Protein AF-A0A965RPX1-F1 (afdb_monomer_lite)

Secondary structure (DSSP, 8-state):
----HHHHHHHSHHHHHHHHHHHTT-TTS-EEEEEETTTTHHHHHHHHHTSHHHHTTEEEEEEEPPTTSPPPPP-STTEEEESSHHHHHHHHHHHHT-

pLDDT: mean 82.71, std 14.98, range [37.62, 94.69]

Sequence (98 aa):
PVFPRWLGYRKFNHKFRVLNKILSQVENQKVYLVGDSGELDLQIYRRISETPKFGEGVSKILIRHVPGTALPKLKSPRELLFTEIKELKDQFAEILNQ

Radius of gyration: 14.13 Å; chains: 1; bounding box: 38×34×29 Å

Structure (mmCIF, N/CA/C/O backbone):
data_AF-A0A965RPX1-F1
#
_entry.id   AF-A0A965RPX1-F1
#
loop_
_atom_site.group_PDB
_atom_site.id
_atom_site.type_symbol
_atom_site.label_atom_id
_atom_site.label_alt_id
_atom_site.label_comp_id
_atom_site.label_asym_id
_atom_site.label_entity_id
_atom_site.label_seq_id
_atom_site.pdbx_PDB_ins_code
_atom_site.Cartn_x
_atom_site.Cartn_y
_atom_site.Cartn_z
_atom_site.occupancy
_atom_site.B_iso_or_equiv
_atom_site.auth_seq_id
_atom_site.auth_comp_id
_atom_site.auth_asym_id
_atom_site.auth_atom_id
_atom_site.pdbx_PDB_model_num
ATOM 1 N N . PRO A 1 1 ? 23.123 12.388 -8.704 1.00 37.62 1 PRO A N 1
ATOM 2 C CA . PRO A 1 1 ? 22.206 13.508 -9.025 1.00 37.62 1 PRO A CA 1
ATOM 3 C C . PRO A 1 1 ? 21.146 13.704 -7.926 1.00 37.62 1 PRO A C 1
ATOM 5 O O . PRO A 1 1 ? 20.279 12.856 -7.732 1.00 37.62 1 PRO A O 1
ATOM 8 N N . VAL A 1 2 ? 21.255 14.799 -7.171 1.00 37.97 2 VAL A N 1
ATOM 9 C CA . VAL A 1 2 ? 20.278 15.188 -6.145 1.00 37.97 2 VAL A CA 1
ATOM 10 C C . VAL A 1 2 ? 19.104 15.855 -6.861 1.00 37.97 2 VAL A C 1
ATOM 12 O O . VAL A 1 2 ? 19.170 17.029 -7.209 1.00 37.97 2 VAL A O 1
ATOM 15 N N . PHE A 1 3 ? 18.045 15.094 -7.149 1.00 39.44 3 PHE A N 1
ATOM 16 C CA . PHE A 1 3 ? 16.792 15.668 -7.646 1.00 39.44 3 PHE A CA 1
ATOM 17 C C . PHE A 1 3 ? 16.267 16.679 -6.609 1.00 39.44 3 PHE A C 1
ATOM 19 O O . PHE A 1 3 ? 16.132 16.309 -5.436 1.00 39.44 3 PHE A O 1
ATOM 26 N N . PRO A 1 4 ? 15.966 17.937 -6.984 1.00 40.38 4 PRO A N 1
ATOM 27 C CA . PRO A 1 4 ? 15.482 18.924 -6.030 1.00 40.38 4 PRO A CA 1
ATOM 28 C C . PRO A 1 4 ? 14.143 18.453 -5.461 1.00 40.38 4 PRO A C 1
ATOM 30 O O . PRO A 1 4 ? 13.134 18.419 -6.168 1.00 40.38 4 PRO A O 1
ATOM 33 N N . ARG A 1 5 ? 14.127 18.114 -4.164 1.00 48.62 5 ARG A N 1
ATOM 34 C CA . ARG A 1 5 ? 12.927 17.687 -3.417 1.00 48.62 5 ARG A CA 1
ATOM 35 C C . ARG A 1 5 ? 11.735 18.636 -3.613 1.00 48.62 5 ARG A C 1
ATOM 37 O O . ARG A 1 5 ? 10.601 18.207 -3.472 1.00 48.62 5 ARG A O 1
ATOM 44 N N . TRP A 1 6 ? 11.973 19.894 -3.983 1.00 43.81 6 TRP A N 1
ATOM 45 C CA . TRP A 1 6 ? 10.965 20.946 -4.124 1.00 43.81 6 TRP A CA 1
ATOM 46 C C . TRP A 1 6 ? 10.097 20.869 -5.398 1.00 43.81 6 TRP A C 1
ATOM 48 O O . TRP A 1 6 ? 8.944 21.292 -5.372 1.00 43.81 6 TRP A O 1
ATOM 58 N N . LEU A 1 7 ? 10.584 20.282 -6.501 1.00 40.97 7 LEU A N 1
ATOM 59 C CA . LEU A 1 7 ? 9.821 20.210 -7.765 1.00 40.97 7 LEU A CA 1
ATOM 60 C C . LEU A 1 7 ? 8.688 19.165 -7.732 1.00 40.97 7 LEU A C 1
ATOM 62 O O . LEU A 1 7 ? 7.679 19.324 -8.419 1.00 40.97 7 LEU A O 1
ATOM 66 N N . GLY A 1 8 ? 8.808 18.132 -6.892 1.00 44.94 8 GLY A N 1
ATOM 67 C CA . GLY A 1 8 ? 7.756 17.127 -6.690 1.00 44.94 8 GLY A CA 1
ATOM 68 C C . GLY A 1 8 ? 6.608 17.594 -5.786 1.00 44.94 8 GLY A C 1
ATOM 69 O O . GLY A 1 8 ? 5.491 17.093 -5.906 1.00 44.94 8 GLY A O 1
ATOM 70 N N . TYR A 1 9 ? 6.846 18.589 -4.920 1.00 44.84 9 TYR A N 1
ATOM 71 C CA . TYR A 1 9 ? 5.874 19.043 -3.914 1.00 44.84 9 TYR A CA 1
ATOM 72 C C . TYR A 1 9 ? 4.617 19.679 -4.523 1.00 44.84 9 TYR A C 1
ATOM 74 O O . TYR A 1 9 ? 3.524 19.504 -3.991 1.00 44.84 9 TYR A O 1
ATOM 82 N N . ARG A 1 10 ? 4.732 20.401 -5.648 1.00 47.12 10 ARG A N 1
ATOM 83 C CA . ARG A 1 10 ? 3.566 21.046 -6.280 1.00 47.12 10 ARG A CA 1
ATOM 84 C C . ARG A 1 10 ? 2.722 20.092 -7.128 1.00 47.12 10 ARG A C 1
ATOM 86 O O . ARG A 1 10 ? 1.505 20.253 -7.149 1.00 47.12 10 ARG A O 1
ATOM 93 N N . LYS A 1 11 ? 3.322 19.098 -7.797 1.00 52.66 11 LYS A N 1
ATOM 94 C CA . LYS A 1 11 ? 2.603 18.262 -8.781 1.00 52.66 11 LYS A CA 1
ATOM 95 C C . LYS A 1 11 ? 1.588 17.290 -8.171 1.00 52.66 11 LYS A C 1
ATOM 97 O O . LYS A 1 11 ? 0.618 16.958 -8.839 1.00 52.66 11 LYS A O 1
ATOM 102 N N . PHE A 1 12 ? 1.742 16.889 -6.907 1.00 62.53 12 PHE A N 1
ATOM 103 C CA . PHE A 1 12 ? 0.909 15.824 -6.323 1.00 62.53 12 PHE A CA 1
ATOM 104 C C . PHE A 1 12 ? 0.140 16.225 -5.057 1.00 62.53 12 PHE A C 1
ATOM 106 O O . PHE A 1 12 ? -0.534 15.391 -4.449 1.00 62.53 12 PHE A O 1
ATOM 113 N N . ASN A 1 13 ? 0.136 17.520 -4.713 1.00 69.94 13 ASN A N 1
ATOM 114 C CA . ASN A 1 13 ? -0.748 18.064 -3.675 1.00 69.94 13 ASN A CA 1
ATOM 115 C C . ASN A 1 13 ? -2.222 17.748 -3.956 1.00 69.94 13 ASN A C 1
ATOM 117 O O . ASN A 1 13 ? -2.996 17.584 -3.019 1.00 69.94 13 ASN A O 1
ATOM 121 N N . HIS A 1 14 ? -2.614 17.625 -5.230 1.00 81.69 14 HIS A N 1
ATOM 122 C CA . HIS A 1 14 ? -3.977 17.247 -5.586 1.00 81.69 14 HIS A CA 1
ATOM 123 C C . HIS A 1 14 ? -4.328 15.834 -5.097 1.00 81.69 14 HIS A C 1
ATOM 125 O O . HIS A 1 14 ? -5.310 15.695 -4.377 1.00 81.69 14 HIS A O 1
ATOM 131 N N . LYS A 1 15 ? -3.514 14.812 -5.410 1.00 84.38 15 LYS A N 1
ATOM 132 C CA . LYS A 1 15 ? -3.756 13.414 -4.997 1.00 84.38 15 LYS A CA 1
ATOM 133 C C . LYS A 1 15 ? -3.750 13.286 -3.473 1.00 84.38 15 LYS A C 1
ATOM 135 O O . LYS A 1 15 ? -4.681 12.726 -2.906 1.00 84.38 15 LYS A O 1
ATOM 140 N N . PHE A 1 16 ? -2.784 13.917 -2.798 1.00 85.12 16 PHE A N 1
ATOM 141 C CA . PHE A 1 16 ? -2.756 13.973 -1.333 1.00 85.12 16 PHE A CA 1
ATOM 142 C C . PHE A 1 16 ? -4.013 14.645 -0.757 1.00 85.12 16 PHE A C 1
ATOM 144 O O . PHE A 1 16 ? -4.652 14.086 0.130 1.00 85.12 16 PHE A O 1
ATOM 151 N N . ARG A 1 17 ? -4.421 15.813 -1.270 1.00 86.31 17 ARG A N 1
ATOM 152 C CA . ARG A 1 17 ? -5.618 16.535 -0.802 1.00 86.31 17 ARG A CA 1
ATOM 153 C C . ARG A 1 17 ? -6.907 15.748 -1.040 1.00 86.31 17 ARG A C 1
ATOM 155 O O . ARG A 1 17 ? -7.777 15.745 -0.176 1.00 86.31 17 ARG A O 1
ATOM 162 N N . VAL A 1 18 ? -7.032 15.089 -2.191 1.00 87.50 18 VAL A N 1
ATOM 163 C CA . VAL A 1 18 ? -8.186 14.236 -2.505 1.00 87.50 18 VAL A CA 1
ATOM 164 C C . VAL A 1 18 ? -8.239 13.044 -1.555 1.00 87.50 18 VAL A C 1
ATOM 166 O O . VAL A 1 18 ? -9.289 12.807 -0.971 1.00 87.50 18 VAL A O 1
ATOM 169 N N . LEU A 1 19 ? -7.115 12.362 -1.317 1.00 88.31 19 LEU A N 1
ATOM 170 C CA . LEU A 1 19 ? -7.048 11.268 -0.343 1.00 88.31 19 LEU A CA 1
ATOM 171 C C . LEU A 1 19 ? -7.420 11.735 1.063 1.00 88.31 19 LEU A C 1
ATOM 173 O O . LEU A 1 19 ? -8.222 11.080 1.710 1.00 88.31 19 LEU A O 1
ATOM 177 N N . ASN A 1 20 ? -6.925 12.893 1.511 1.00 87.69 20 ASN A N 1
ATOM 178 C CA . ASN A 1 20 ? -7.329 13.470 2.798 1.00 87.69 20 ASN A CA 1
ATOM 179 C C . ASN A 1 20 ? -8.848 13.680 2.877 1.00 87.69 20 ASN 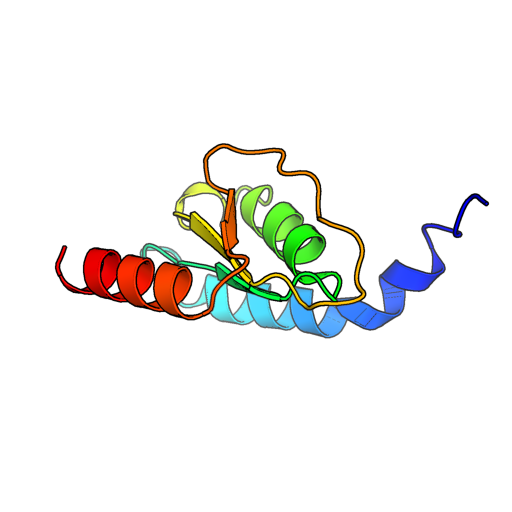A C 1
ATOM 181 O O . ASN A 1 20 ? -9.461 13.355 3.890 1.00 87.69 20 ASN A O 1
ATOM 185 N N . LYS A 1 21 ? -9.461 14.199 1.804 1.00 88.31 21 LYS A N 1
ATOM 186 C CA . LYS A 1 21 ? -10.913 14.402 1.740 1.00 88.31 21 LYS A CA 1
ATOM 187 C C . LYS A 1 21 ? -11.670 13.072 1.796 1.00 88.31 21 LYS A C 1
ATOM 189 O O . LYS A 1 21 ? -12.607 12.962 2.575 1.00 88.31 21 LYS A O 1
ATOM 194 N N . ILE A 1 22 ? -11.258 12.074 1.017 1.00 87.69 22 ILE A N 1
ATOM 195 C CA . ILE A 1 22 ? -11.900 10.749 1.003 1.00 87.69 22 ILE A CA 1
ATOM 196 C C . ILE A 1 22 ? -11.767 10.085 2.376 1.00 87.69 22 ILE A C 1
ATOM 198 O O . ILE A 1 22 ? -12.763 9.672 2.956 1.00 87.69 22 ILE A O 1
ATOM 202 N N . LEU A 1 23 ? -10.555 10.049 2.933 1.00 88.69 23 LEU A N 1
ATOM 203 C CA . LEU A 1 23 ? -10.280 9.401 4.216 1.00 88.69 23 LEU A CA 1
ATOM 204 C C . LEU A 1 23 ? -11.011 10.071 5.383 1.00 88.69 23 LEU A C 1
ATOM 206 O O . LEU A 1 23 ? -11.442 9.382 6.299 1.00 88.69 23 LEU A O 1
ATOM 210 N N . SER A 1 24 ? -11.237 11.388 5.322 1.00 87.19 24 SER A N 1
ATOM 211 C CA . SER A 1 24 ? -12.064 12.090 6.317 1.00 87.19 24 SER A CA 1
ATOM 212 C C . SER A 1 24 ? -13.544 11.686 6.316 1.00 87.19 24 SER A C 1
ATOM 214 O O . SER A 1 24 ? -14.259 11.995 7.258 1.00 87.19 24 SER A O 1
ATOM 216 N N . GLN A 1 25 ? -14.022 10.997 5.277 1.00 87.25 25 GLN A N 1
ATOM 217 C CA . GLN A 1 25 ? -15.392 10.475 5.218 1.00 87.25 25 GLN A CA 1
ATOM 218 C C . GLN A 1 25 ? -15.496 9.026 5.714 1.00 87.25 25 GLN A C 1
ATOM 220 O O . GLN A 1 25 ? -16.601 8.523 5.892 1.00 87.25 25 GLN A O 1
ATOM 225 N N . VAL A 1 26 ? -14.362 8.353 5.936 1.00 84.62 26 VAL A N 1
ATOM 226 C CA . VAL A 1 26 ? -14.288 6.927 6.294 1.00 84.62 26 VAL A CA 1
ATOM 227 C C . VAL A 1 26 ? -13.444 6.691 7.552 1.00 84.62 26 VAL A C 1
ATOM 229 O O . VAL A 1 26 ? -12.813 5.651 7.688 1.00 84.62 26 VAL A O 1
ATOM 232 N N . GLU A 1 27 ? -13.442 7.648 8.487 1.00 72.88 27 GLU A N 1
ATOM 233 C CA . GLU A 1 27 ? -12.540 7.687 9.658 1.00 72.88 27 GLU A CA 1
ATOM 234 C C . GLU A 1 27 ? -12.589 6.432 10.553 1.00 72.88 27 GLU A C 1
ATOM 236 O O . GLU A 1 27 ? -11.605 6.127 11.216 1.00 72.88 27 GLU A O 1
ATOM 241 N N . ASN A 1 28 ? -13.677 5.655 10.513 1.00 79.38 28 ASN A N 1
ATOM 242 C CA . ASN A 1 28 ? -13.844 4.421 11.296 1.00 79.38 28 ASN A CA 1
ATOM 243 C C . ASN A 1 28 ? -13.735 3.129 10.467 1.00 79.38 28 ASN A C 1
ATOM 245 O O . ASN A 1 28 ? -14.124 2.060 10.936 1.00 79.38 28 ASN A O 1
ATOM 249 N N . GLN A 1 29 ? -13.265 3.204 9.221 1.00 84.25 29 GLN A N 1
ATOM 250 C CA . GLN A 1 29 ? -13.133 2.041 8.345 1.00 84.25 29 GLN A CA 1
ATOM 251 C C . GLN A 1 29 ? -11.664 1.680 8.138 1.00 84.25 29 GLN A C 1
ATOM 253 O O . GLN A 1 29 ? -10.796 2.547 8.039 1.00 84.25 29 GLN A O 1
ATOM 258 N N . LYS A 1 30 ? -11.389 0.377 8.021 1.00 88.50 30 LYS A N 1
ATOM 259 C CA . LYS A 1 30 ? -10.081 -0.097 7.567 1.00 88.50 30 LYS A CA 1
ATOM 260 C C . LYS A 1 30 ? -9.940 0.213 6.083 1.00 88.50 30 LYS A C 1
ATOM 262 O O . LYS A 1 30 ? -10.744 -0.241 5.273 1.00 88.50 30 LYS A O 1
ATOM 267 N N . VAL A 1 31 ? -8.898 0.953 5.729 1.00 91.25 31 VAL A N 1
ATOM 268 C CA . VAL A 1 31 ? -8.612 1.339 4.350 1.00 91.25 31 VAL A CA 1
ATOM 269 C C . VAL A 1 31 ? -7.351 0.644 3.861 1.00 91.25 31 VAL A C 1
ATOM 271 O O . VAL A 1 31 ? -6.323 0.601 4.542 1.00 91.25 31 VAL A O 1
ATOM 274 N N . TYR A 1 32 ? -7.438 0.134 2.639 1.00 92.62 32 TYR 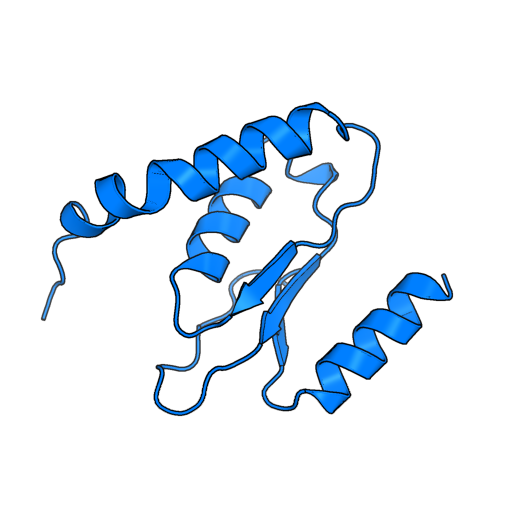A N 1
ATOM 275 C CA . TYR A 1 32 ? -6.322 -0.408 1.880 1.00 92.62 32 TYR A CA 1
ATOM 276 C C . TYR A 1 32 ? -5.965 0.591 0.781 1.00 92.62 32 TYR A C 1
ATOM 278 O O . TYR A 1 32 ? -6.816 0.962 -0.027 1.00 92.62 32 TYR A O 1
ATOM 286 N N . LEU A 1 33 ? -4.718 1.063 0.764 1.00 93.06 33 LEU A N 1
ATOM 287 C CA . LEU A 1 33 ? -4.243 1.999 -0.257 1.00 93.06 33 LEU A CA 1
ATOM 288 C C . LEU A 1 33 ? -3.552 1.217 -1.364 1.00 93.06 33 LEU A C 1
ATOM 290 O O . LEU A 1 33 ? -2.612 0.479 -1.088 1.00 93.06 33 LEU A O 1
ATOM 294 N N . VAL A 1 34 ? -4.002 1.388 -2.606 1.00 93.00 34 VAL A N 1
ATOM 295 C CA . VAL A 1 34 ? -3.503 0.618 -3.752 1.00 93.00 34 VAL A CA 1
ATOM 296 C C . VAL A 1 34 ? -2.991 1.567 -4.825 1.00 93.00 34 VAL A C 1
ATOM 298 O O . VAL A 1 34 ? -3.631 2.576 -5.124 1.00 93.00 34 VAL A O 1
ATOM 301 N N . GLY A 1 35 ? -1.813 1.295 -5.376 1.00 91.38 35 GLY A N 1
ATOM 302 C CA . GLY A 1 35 ? -1.215 2.142 -6.408 1.00 91.38 35 GLY A CA 1
ATOM 303 C C . GLY A 1 35 ? -0.029 1.494 -7.102 1.00 91.38 35 GLY A C 1
ATOM 304 O O . GLY A 1 35 ? 0.227 0.303 -6.930 1.00 91.38 35 GLY A O 1
ATOM 305 N N . ASP A 1 36 ? 0.704 2.297 -7.867 1.00 90.19 36 ASP A N 1
ATOM 306 C CA . ASP A 1 36 ? 1.757 1.824 -8.766 1.00 90.19 36 ASP A CA 1
ATOM 307 C C . ASP A 1 36 ? 3.147 2.372 -8.390 1.00 90.19 36 ASP A C 1
ATOM 309 O O . ASP A 1 36 ? 3.295 3.506 -7.932 1.00 90.19 36 ASP A O 1
ATOM 313 N N . SER A 1 37 ? 4.206 1.585 -8.619 1.00 85.94 37 SER A N 1
ATOM 314 C CA . SER A 1 37 ? 5.591 1.979 -8.305 1.00 85.94 37 SER A CA 1
ATOM 315 C C . SER A 1 37 ? 6.192 2.984 -9.283 1.00 85.94 37 SER A C 1
ATOM 317 O O . SER A 1 37 ? 7.231 3.569 -8.986 1.00 85.94 37 SER A O 1
ATOM 319 N N . GLY A 1 38 ? 5.592 3.132 -10.468 1.00 78.12 38 GLY A N 1
ATOM 320 C CA . GLY A 1 38 ? 6.049 4.086 -11.478 1.00 78.12 38 GLY A CA 1
ATOM 321 C C . GLY A 1 38 ? 5.712 5.539 -11.153 1.00 78.12 38 GLY A C 1
ATOM 322 O O . GLY A 1 38 ? 6.252 6.447 -11.781 1.00 78.12 38 GLY A O 1
ATOM 323 N N . GLU A 1 39 ? 4.863 5.757 -10.148 1.00 76.50 39 GLU A N 1
ATOM 324 C CA . GLU A 1 39 ? 4.495 7.072 -9.634 1.00 76.50 39 GLU A CA 1
ATOM 325 C C . GLU A 1 39 ? 5.045 7.304 -8.214 1.00 76.50 39 GLU A C 1
ATOM 327 O O . GLU A 1 39 ? 5.792 6.507 -7.645 1.00 76.50 39 GLU A O 1
ATOM 332 N N . LEU A 1 40 ? 4.668 8.432 -7.605 1.00 83.31 40 LEU A N 1
ATOM 333 C CA . LEU A 1 40 ? 4.995 8.758 -6.213 1.00 83.31 40 LEU A CA 1
ATOM 334 C C . LEU A 1 40 ? 3.975 8.189 -5.212 1.00 83.31 40 LEU A C 1
ATOM 336 O O . LEU A 1 40 ? 3.941 8.630 -4.063 1.00 83.31 40 LEU A O 1
ATOM 340 N N . ASP A 1 41 ? 3.167 7.208 -5.615 1.00 88.69 41 ASP A N 1
ATOM 341 C CA . ASP A 1 41 ? 2.056 6.659 -4.826 1.00 88.69 41 ASP A CA 1
ATOM 342 C C . ASP A 1 41 ? 2.504 6.158 -3.470 1.00 88.69 41 ASP A C 1
ATOM 344 O O . ASP A 1 41 ? 1.981 6.595 -2.449 1.00 88.69 41 ASP A O 1
ATOM 348 N N . LEU A 1 42 ? 3.564 5.351 -3.438 1.00 90.62 42 LEU A N 1
ATOM 349 C CA . LEU A 1 42 ? 4.125 4.871 -2.181 1.00 90.62 42 LEU A CA 1
ATOM 350 C C . LEU A 1 42 ? 4.540 6.024 -1.251 1.00 90.62 42 LEU A C 1
ATOM 352 O O . LEU A 1 42 ? 4.363 5.935 -0.040 1.00 90.62 42 LEU A O 1
ATOM 356 N N . GLN A 1 43 ? 5.077 7.124 -1.787 1.00 90.06 43 GLN A N 1
ATOM 357 C CA . GLN A 1 43 ? 5.478 8.277 -0.969 1.00 90.06 43 GLN A CA 1
ATOM 358 C C . GLN A 1 43 ? 4.261 9.035 -0.425 1.00 90.06 43 GLN A C 1
ATOM 360 O O . GLN A 1 43 ? 4.266 9.468 0.727 1.00 90.06 43 GLN A O 1
ATOM 365 N N . ILE A 1 44 ? 3.215 9.177 -1.239 1.00 89.88 44 ILE A N 1
ATOM 366 C CA . ILE A 1 44 ? 1.965 9.835 -0.850 1.00 89.88 44 ILE A CA 1
ATOM 367 C C . ILE A 1 44 ? 1.234 8.994 0.200 1.00 89.88 44 ILE A C 1
ATOM 369 O O . ILE A 1 44 ? 0.822 9.529 1.228 1.00 89.88 44 ILE A O 1
ATOM 373 N N . TYR A 1 45 ? 1.117 7.684 -0.018 1.00 92.38 45 TYR A N 1
ATOM 374 C CA . TYR A 1 45 ? 0.448 6.754 0.892 1.00 92.38 45 TYR A CA 1
ATOM 375 C C . TYR A 1 45 ? 1.176 6.636 2.227 1.00 92.38 45 TYR A C 1
ATOM 377 O O . TYR A 1 45 ? 0.520 6.649 3.265 1.00 92.38 45 TYR A O 1
ATOM 385 N N . ARG A 1 46 ? 2.516 6.648 2.229 1.00 91.25 46 ARG A N 1
ATOM 386 C CA . ARG A 1 46 ? 3.308 6.766 3.463 1.00 91.25 46 ARG A CA 1
ATOM 387 C C . ARG A 1 46 ? 2.944 8.004 4.255 1.00 91.25 46 ARG A C 1
ATOM 389 O O . ARG A 1 46 ? 2.554 7.893 5.410 1.00 91.25 46 ARG A O 1
ATOM 396 N N . ARG A 1 47 ? 2.984 9.170 3.608 1.00 90.06 47 ARG A N 1
ATOM 397 C CA . ARG A 1 47 ? 2.651 10.445 4.253 1.00 90.06 47 ARG A CA 1
ATOM 398 C C . ARG A 1 47 ? 1.238 10.437 4.843 1.00 90.06 47 ARG A C 1
ATOM 400 O O . ARG A 1 47 ? 1.016 10.980 5.920 1.00 90.06 47 ARG A O 1
ATOM 407 N N . ILE A 1 48 ? 0.284 9.828 4.141 1.00 89.19 48 ILE A N 1
ATOM 408 C CA . ILE A 1 48 ? -1.081 9.633 4.642 1.00 89.19 48 ILE A CA 1
ATOM 409 C C . ILE A 1 48 ? -1.087 8.706 5.866 1.00 89.19 48 ILE A C 1
ATOM 411 O O . ILE A 1 48 ? -1.670 9.063 6.881 1.00 89.19 48 ILE A O 1
ATOM 415 N N . SER A 1 49 ? -0.403 7.560 5.807 1.00 90.56 49 SER A N 1
ATOM 416 C CA . SER A 1 49 ? -0.332 6.599 6.919 1.00 90.56 49 SER A CA 1
ATOM 417 C C . SER A 1 49 ? 0.427 7.119 8.148 1.00 90.56 49 SER A C 1
ATOM 419 O O . SER A 1 49 ? 0.201 6.653 9.257 1.00 90.56 49 SER A O 1
ATOM 421 N N . GLU A 1 50 ? 1.314 8.096 7.961 1.00 89.19 50 GLU A N 1
ATOM 422 C CA . GLU A 1 50 ? 2.028 8.795 9.035 1.00 89.19 50 GLU A CA 1
ATOM 423 C C . GLU A 1 50 ? 1.202 9.953 9.622 1.00 89.19 50 GLU A C 1
ATOM 425 O O . GLU A 1 50 ? 1.558 10.504 10.660 1.00 89.19 50 GLU A O 1
ATOM 430 N N . THR A 1 51 ? 0.096 10.343 8.978 1.00 86.88 51 THR A N 1
ATOM 431 C CA . THR A 1 51 ? -0.790 11.390 9.497 1.00 86.88 51 THR A CA 1
ATOM 432 C C . THR A 1 51 ? -1.601 10.814 10.663 1.00 86.88 51 THR A C 1
ATOM 434 O O . THR A 1 51 ? -2.374 9.884 10.425 1.00 86.88 51 THR A O 1
ATOM 437 N N . PRO A 1 52 ? -1.511 11.365 11.894 1.00 85.31 52 PRO A N 1
ATOM 438 C CA . PRO A 1 52 ? -2.137 10.775 13.086 1.00 85.31 52 PRO A CA 1
ATOM 439 C C . PRO A 1 52 ? -3.630 10.487 12.923 1.00 85.31 52 PRO A C 1
ATOM 441 O O . PRO A 1 52 ? -4.123 9.464 13.373 1.00 85.31 52 PRO A O 1
ATOM 444 N N . LYS A 1 53 ? -4.329 11.361 12.193 1.00 85.38 53 LYS A N 1
ATOM 445 C CA . LYS A 1 53 ? -5.758 11.234 11.907 1.00 85.38 53 LYS A CA 1
ATOM 446 C C . LYS A 1 53 ? -6.133 9.972 11.112 1.00 85.38 53 LYS A C 1
ATOM 448 O O . LYS A 1 53 ? -7.237 9.472 11.265 1.00 85.38 53 LYS A O 1
ATOM 453 N N . PHE A 1 54 ? -5.255 9.492 10.232 1.00 86.00 54 PHE A N 1
ATOM 454 C CA . PHE A 1 54 ? -5.562 8.395 9.303 1.00 86.00 54 PHE A CA 1
ATOM 455 C C . PHE A 1 54 ? -4.718 7.146 9.546 1.00 86.00 54 PHE A C 1
ATOM 457 O O . PHE A 1 54 ? -5.073 6.070 9.073 1.00 86.00 54 PHE A O 1
ATOM 464 N N . GLY A 1 55 ? -3.594 7.278 10.253 1.00 83.94 55 GLY A N 1
ATOM 465 C CA . GLY A 1 55 ? -2.586 6.230 10.361 1.00 83.94 55 GLY A CA 1
ATOM 466 C C . GLY A 1 55 ? -3.084 4.921 10.963 1.00 83.94 55 GLY A C 1
ATOM 467 O O . GLY A 1 55 ? -2.595 3.864 10.564 1.00 83.94 55 GLY A O 1
ATOM 468 N N . GLU A 1 56 ? -4.065 4.976 11.867 1.00 85.25 56 GLU A N 1
ATOM 469 C CA . GLU A 1 56 ? -4.705 3.789 12.452 1.00 85.25 56 GLU A CA 1
ATOM 470 C C . GLU A 1 56 ? -5.716 3.132 11.499 1.00 85.25 56 GLU A C 1
ATOM 472 O O . GLU A 1 56 ? -5.831 1.908 11.470 1.00 85.25 56 GLU A O 1
ATOM 477 N N . GLY A 1 57 ? -6.396 3.923 10.663 1.00 86.44 57 GLY A N 1
ATOM 478 C CA . GLY A 1 57 ? -7.346 3.421 9.665 1.00 86.44 57 GLY A CA 1
ATOM 479 C C . GLY A 1 57 ? -6.671 2.770 8.454 1.00 86.44 57 GLY A C 1
ATOM 480 O O . GLY A 1 57 ? -7.255 1.899 7.810 1.00 86.44 57 GLY A O 1
ATOM 481 N N . VAL A 1 58 ? -5.427 3.146 8.136 1.00 91.00 58 VAL A N 1
ATOM 482 C CA . VAL A 1 58 ? -4.67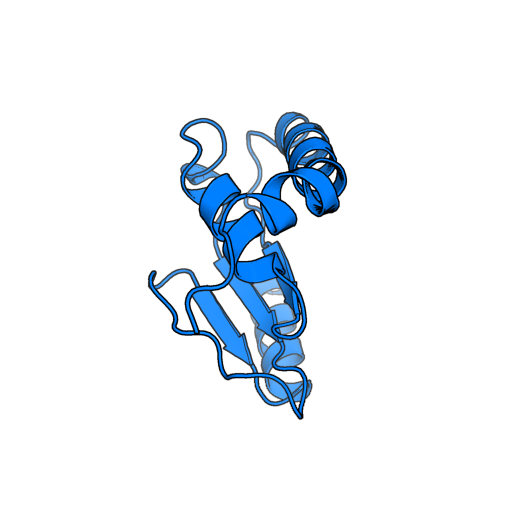1 2.552 7.020 1.00 91.00 58 VAL A CA 1
ATOM 483 C C . VAL A 1 58 ? -4.082 1.199 7.430 1.00 91.00 58 VAL A C 1
ATOM 485 O O . VAL A 1 58 ? -3.072 1.121 8.139 1.00 91.00 58 VAL A O 1
ATOM 488 N N . SER A 1 59 ? -4.692 0.124 6.923 1.00 91.38 59 SER A N 1
ATOM 489 C CA . SER A 1 59 ? -4.315 -1.255 7.245 1.00 91.38 59 SER A CA 1
ATOM 490 C C . SER A 1 59 ? -3.097 -1.730 6.448 1.00 91.38 59 SER A C 1
ATOM 492 O O . SER A 1 59 ? -2.077 -2.088 7.039 1.00 91.38 59 SER A O 1
ATOM 494 N N . LYS A 1 60 ? -3.173 -1.689 5.111 1.00 93.31 60 LYS A N 1
ATOM 495 C CA . LYS A 1 60 ? -2.057 -2.036 4.217 1.00 93.31 60 LYS A CA 1
ATOM 496 C C . LYS A 1 60 ? -1.922 -1.036 3.068 1.00 93.31 60 LYS A C 1
ATOM 498 O O . LYS A 1 60 ? -2.892 -0.403 2.646 1.00 93.31 60 LYS A O 1
ATOM 503 N N . ILE A 1 61 ? -0.704 -0.939 2.545 1.00 94.69 61 ILE A N 1
ATOM 504 C CA . ILE A 1 61 ? -0.348 -0.199 1.336 1.00 94.69 61 ILE A CA 1
ATOM 505 C C . ILE A 1 61 ? 0.137 -1.222 0.304 1.00 94.69 61 ILE A C 1
ATOM 507 O O . ILE A 1 61 ? 1.184 -1.835 0.487 1.00 94.69 61 ILE A O 1
ATOM 511 N N . LEU A 1 62 ? -0.627 -1.416 -0.766 1.00 94.44 62 LEU A N 1
ATOM 512 C CA . LEU A 1 62 ? -0.372 -2.389 -1.824 1.00 94.44 62 LEU A CA 1
ATOM 513 C C . LEU A 1 62 ? 0.161 -1.655 -3.059 1.00 94.44 62 LEU A C 1
ATOM 515 O O . LEU A 1 62 ? -0.553 -0.864 -3.676 1.00 94.44 62 LEU A O 1
ATOM 519 N N . ILE A 1 63 ? 1.417 -1.894 -3.423 1.00 94.44 63 ILE A N 1
ATOM 520 C CA . ILE A 1 63 ? 2.047 -1.269 -4.586 1.00 94.44 63 ILE A CA 1
ATOM 521 C C . ILE A 1 63 ? 2.290 -2.319 -5.655 1.00 94.44 63 ILE A C 1
ATOM 523 O O . ILE A 1 63 ? 3.016 -3.282 -5.431 1.00 94.44 63 ILE A O 1
ATOM 527 N N . ARG A 1 64 ? 1.739 -2.109 -6.844 1.00 93.75 64 ARG A N 1
ATOM 528 C CA . ARG A 1 64 ? 2.104 -2.881 -8.028 1.00 93.75 64 ARG A CA 1
ATOM 529 C C . ARG A 1 64 ? 3.364 -2.293 -8.649 1.00 93.75 64 ARG A C 1
ATOM 531 O O . ARG A 1 64 ? 3.460 -1.087 -8.872 1.00 93.75 64 ARG A O 1
ATOM 538 N N . HIS A 1 65 ? 4.339 -3.135 -8.949 1.00 92.75 65 HIS A N 1
ATOM 539 C CA . HIS A 1 65 ? 5.532 -2.718 -9.657 1.00 92.75 65 HIS A CA 1
ATOM 540 C C . HIS A 1 65 ? 5.227 -2.474 -11.140 1.00 92.75 65 HIS A C 1
ATOM 542 O O . HIS A 1 65 ? 4.620 -3.308 -11.808 1.00 92.75 65 HIS A O 1
ATOM 548 N N . VAL A 1 66 ? 5.669 -1.330 -11.662 1.00 89.69 66 VAL A N 1
ATOM 549 C CA . VAL A 1 66 ? 5.619 -1.021 -13.094 1.00 89.69 66 VAL A CA 1
ATOM 550 C C . VAL A 1 66 ? 6.983 -1.345 -13.713 1.00 89.69 66 VAL A C 1
ATOM 552 O O . VAL A 1 66 ? 7.977 -0.729 -13.309 1.00 89.69 66 VAL A O 1
ATOM 555 N N . PRO A 1 67 ? 7.062 -2.268 -14.690 1.00 88.62 67 PRO A N 1
ATOM 556 C CA . PRO A 1 67 ? 8.315 -2.597 -15.363 1.00 88.62 67 PRO A CA 1
ATOM 557 C C . PRO A 1 67 ? 9.002 -1.362 -15.957 1.00 88.62 67 PRO A C 1
ATOM 559 O O . PRO A 1 67 ? 8.346 -0.457 -16.470 1.00 88.62 67 PRO A O 1
ATOM 562 N N . GLY A 1 68 ? 10.333 -1.316 -15.882 1.00 85.81 68 GLY A N 1
ATOM 563 C CA . GLY A 1 68 ? 11.124 -0.168 -16.346 1.00 85.81 68 GLY A CA 1
ATOM 564 C C . GLY A 1 68 ? 11.231 0.983 -15.339 1.00 85.81 68 GLY A C 1
ATOM 565 O O . GLY A 1 68 ? 11.852 2.001 -15.638 1.00 85.81 68 GLY A O 1
ATOM 566 N N . THR A 1 69 ? 10.674 0.826 -14.135 1.00 84.31 69 THR A N 1
ATOM 567 C CA . THR A 1 69 ? 10.807 1.791 -13.033 1.00 84.31 69 THR A CA 1
ATOM 568 C C . THR A 1 69 ? 11.711 1.230 -11.937 1.00 84.31 69 THR A C 1
ATOM 570 O O . THR A 1 69 ? 11.948 0.025 -11.868 1.00 84.31 69 THR A O 1
ATOM 573 N N . ALA A 1 70 ? 12.279 2.086 -11.087 1.00 84.75 70 ALA A N 1
ATOM 574 C CA . ALA A 1 70 ? 13.114 1.608 -9.988 1.00 84.75 70 ALA A CA 1
ATOM 575 C C . ALA A 1 70 ? 12.258 0.860 -8.954 1.00 84.75 70 ALA A C 1
ATOM 577 O O . ALA A 1 70 ? 11.194 1.346 -8.564 1.00 84.75 70 ALA A O 1
A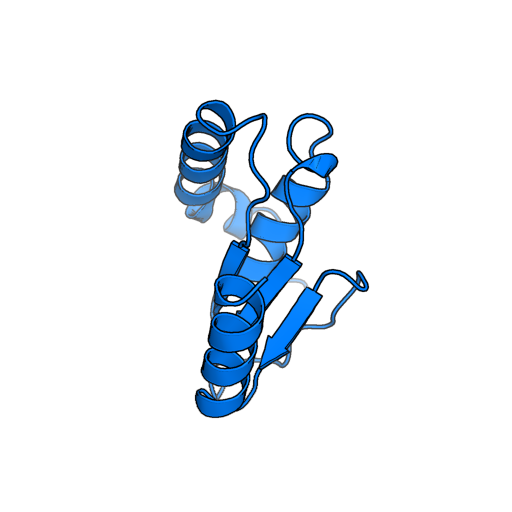TOM 578 N N . LEU A 1 71 ? 12.746 -0.286 -8.466 1.00 86.38 71 LEU A N 1
ATOM 579 C CA . LEU A 1 71 ? 12.073 -1.015 -7.393 1.00 86.38 71 LEU A CA 1
ATOM 580 C C . LEU A 1 71 ? 12.016 -0.143 -6.126 1.00 86.38 71 LEU A C 1
ATOM 582 O O . LEU A 1 71 ? 13.060 0.302 -5.628 1.00 86.38 71 LEU A O 1
ATOM 586 N N . PRO A 1 72 ? 10.816 0.134 -5.593 1.00 87.06 72 PRO A N 1
ATOM 587 C CA . PRO A 1 72 ? 10.684 0.974 -4.422 1.00 87.06 72 PRO A CA 1
ATOM 588 C C . PRO A 1 72 ? 11.196 0.241 -3.180 1.00 87.06 72 PRO A C 1
ATOM 590 O O . PRO A 1 72 ? 10.890 -0.924 -2.945 1.00 87.06 72 PRO A O 1
ATOM 593 N N . LYS A 1 73 ? 11.945 0.948 -2.330 1.00 88.44 73 LYS A N 1
ATOM 594 C CA . LYS A 1 73 ? 12.353 0.420 -1.022 1.00 88.44 73 LYS A CA 1
ATOM 595 C C . LYS A 1 73 ? 11.187 0.514 -0.054 1.00 88.44 73 LYS A C 1
ATOM 597 O O . LYS A 1 73 ? 10.733 1.633 0.196 1.00 88.44 73 LYS A O 1
ATOM 602 N N . LEU A 1 74 ? 10.751 -0.614 0.497 1.00 91.12 74 LEU A N 1
ATOM 603 C CA . LEU A 1 74 ? 9.735 -0.695 1.548 1.00 91.12 74 LEU A CA 1
ATOM 604 C C . LEU A 1 74 ? 10.327 -0.259 2.900 1.00 91.12 74 LEU A C 1
ATOM 606 O O . LEU A 1 74 ? 11.516 -0.446 3.150 1.00 91.12 74 LEU A O 1
ATOM 610 N N . LYS A 1 75 ? 9.521 0.393 3.740 1.00 89.50 75 LYS A N 1
ATOM 611 C CA . LYS A 1 75 ? 9.929 0.973 5.035 1.00 89.50 75 LYS A CA 1
ATOM 612 C C . LYS A 1 75 ? 9.073 0.504 6.205 1.00 89.50 75 LYS A C 1
ATOM 614 O O . LYS A 1 75 ? 9.456 0.712 7.351 1.00 89.50 75 LYS A O 1
ATOM 619 N N . SER A 1 76 ? 7.916 -0.080 5.924 1.00 88.88 76 SER A N 1
ATOM 620 C CA . SER A 1 76 ? 6.940 -0.490 6.924 1.00 88.88 76 SER A CA 1
ATOM 621 C C . SER A 1 76 ? 6.436 -1.892 6.590 1.00 88.88 76 SER A C 1
ATOM 623 O O . SER A 1 76 ? 6.253 -2.188 5.410 1.00 88.88 76 SER A O 1
ATOM 625 N N . PRO A 1 77 ? 6.152 -2.741 7.595 1.00 88.69 77 PRO A N 1
ATOM 626 C CA . PRO A 1 77 ? 5.561 -4.063 7.371 1.00 88.69 77 PRO A CA 1
ATOM 627 C C . PRO A 1 77 ? 4.145 -3.992 6.778 1.00 88.69 77 PRO A C 1
ATOM 629 O O . PRO A 1 77 ? 3.629 -4.988 6.287 1.00 88.69 77 PRO A O 1
ATOM 632 N N . ARG A 1 78 ? 3.506 -2.813 6.810 1.00 91.19 78 ARG A N 1
ATOM 633 C CA . ARG A 1 78 ? 2.205 -2.569 6.170 1.00 91.19 78 ARG A CA 1
ATOM 634 C C . ARG A 1 78 ? 2.309 -2.377 4.656 1.00 91.19 78 ARG A C 1
ATOM 636 O O . ARG A 1 78 ? 1.281 -2.322 3.988 1.00 91.19 78 ARG A O 1
ATOM 643 N N . GLU A 1 79 ? 3.516 -2.222 4.121 1.00 93.81 79 GLU A N 1
ATOM 644 C CA . GLU A 1 79 ? 3.750 -1.990 2.700 1.00 93.81 79 GLU A CA 1
ATOM 645 C C . GLU A 1 79 ? 4.096 -3.300 1.998 1.00 93.81 79 GLU A C 1
ATOM 647 O O . GLU A 1 79 ? 5.017 -4.002 2.407 1.00 93.81 79 GLU A O 1
ATOM 652 N N . LEU A 1 80 ? 3.383 -3.599 0.917 1.00 93.69 80 LEU A N 1
ATOM 653 C CA . LEU A 1 80 ? 3.591 -4.783 0.093 1.00 93.69 80 LEU A CA 1
ATOM 654 C C . LEU A 1 80 ? 3.853 -4.355 -1.349 1.00 93.69 80 LEU A C 1
ATOM 656 O O . LEU A 1 80 ? 3.189 -3.454 -1.866 1.00 93.69 80 LEU A O 1
ATOM 660 N N . LEU A 1 81 ? 4.834 -4.992 -1.984 1.00 93.31 81 LEU A N 1
ATOM 661 C CA . LEU A 1 81 ? 5.181 -4.785 -3.386 1.00 93.31 81 LEU A CA 1
ATOM 662 C C . LEU A 1 81 ? 4.838 -6.049 -4.170 1.00 93.31 81 LEU A C 1
ATOM 664 O O . LEU A 1 81 ? 5.280 -7.129 -3.796 1.00 93.31 81 LEU A O 1
ATOM 668 N N . PHE A 1 82 ? 4.104 -5.888 -5.263 1.00 93.31 82 PHE A N 1
ATOM 669 C CA . PHE A 1 82 ? 3.683 -6.974 -6.142 1.00 93.31 82 PHE A CA 1
ATOM 670 C C . PHE A 1 82 ? 4.314 -6.777 -7.509 1.00 93.31 82 PHE A C 1
ATOM 672 O O . PHE A 1 82 ? 4.077 -5.752 -8.151 1.00 93.31 82 PHE A O 1
ATOM 679 N N . THR A 1 83 ? 5.123 -7.728 -7.959 1.00 90.06 83 THR A N 1
ATOM 680 C CA . THR A 1 83 ? 5.697 -7.689 -9.312 1.00 90.06 83 THR A CA 1
ATOM 681 C C . THR A 1 83 ? 4.741 -8.270 -10.337 1.00 90.06 83 THR A C 1
ATOM 683 O O . THR A 1 83 ? 4.695 -7.790 -11.467 1.00 90.06 83 THR A O 1
ATOM 686 N N . GLU A 1 84 ? 3.915 -9.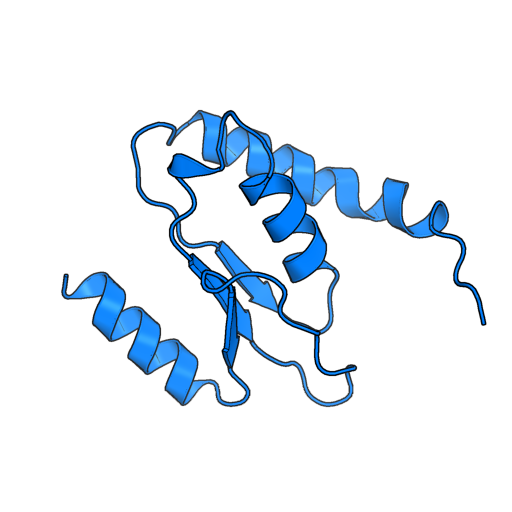227 -9.916 1.00 88.00 84 GLU A N 1
ATOM 687 C CA . GLU A 1 84 ? 2.934 -9.881 -10.767 1.00 88.00 84 GLU A CA 1
ATOM 688 C C . GLU A 1 84 ? 1.509 -9.456 -10.401 1.00 88.00 84 GLU A C 1
ATOM 690 O O . GLU A 1 84 ? 1.116 -9.402 -9.235 1.00 88.00 84 GLU A O 1
ATOM 695 N N . ILE A 1 85 ? 0.675 -9.207 -11.417 1.00 86.19 85 ILE A N 1
ATOM 696 C CA . ILE A 1 85 ? -0.740 -8.842 -11.210 1.00 86.19 85 ILE A CA 1
ATOM 697 C C . ILE A 1 85 ? -1.498 -9.959 -10.481 1.00 86.19 85 ILE A C 1
ATOM 699 O O . ILE A 1 85 ? -2.445 -9.683 -9.744 1.00 86.19 85 ILE A O 1
ATOM 703 N N . LYS A 1 86 ? -1.094 -11.218 -10.685 1.00 90.19 86 LYS A N 1
ATOM 704 C CA . LYS A 1 86 ? -1.707 -12.371 -10.022 1.00 90.19 86 LYS A CA 1
ATOM 705 C C . LYS A 1 86 ? -1.577 -12.278 -8.499 1.00 90.19 86 LYS A C 1
ATOM 707 O O . LYS A 1 86 ? -2.580 -12.417 -7.814 1.00 90.19 86 LYS A O 1
ATOM 712 N N . GLU A 1 87 ? -0.394 -11.946 -7.990 1.00 90.81 87 GLU A N 1
ATOM 713 C CA . GLU A 1 87 ? -0.144 -11.824 -6.547 1.00 90.81 87 GLU A CA 1
ATOM 714 C C . GLU A 1 87 ? -1.024 -10.736 -5.916 1.00 90.81 87 GLU A C 1
ATOM 716 O O . GLU A 1 87 ? -1.594 -10.924 -4.843 1.00 90.81 87 GLU A O 1
ATOM 721 N N . LEU A 1 88 ? -1.200 -9.611 -6.621 1.00 88.94 88 LEU A N 1
ATOM 722 C CA . LEU A 1 88 ? -2.094 -8.543 -6.180 1.00 88.94 88 LEU A CA 1
ATOM 723 C C . LEU A 1 88 ? -3.558 -9.013 -6.136 1.00 88.94 88 LEU A C 1
ATOM 725 O O . LEU A 1 88 ? -4.275 -8.689 -5.191 1.00 88.94 88 LEU A O 1
ATOM 729 N N . LYS A 1 89 ? -4.011 -9.781 -7.138 1.00 89.44 89 LYS A N 1
ATOM 730 C CA . LYS A 1 89 ? -5.368 -10.356 -7.164 1.00 89.44 89 LYS A CA 1
ATOM 731 C C . LYS A 1 89 ? -5.595 -11.334 -6.016 1.00 89.44 89 LYS A C 1
ATOM 733 O O . LYS A 1 89 ? -6.637 -11.256 -5.370 1.00 89.44 89 LYS A O 1
ATOM 738 N N . ASP A 1 90 ? -4.628 -12.205 -5.751 1.00 91.75 90 ASP A N 1
ATOM 739 C CA . ASP A 1 90 ? -4.703 -13.180 -4.664 1.00 91.75 90 ASP A CA 1
ATOM 740 C C . ASP A 1 90 ? -4.785 -12.456 -3.306 1.00 91.75 90 ASP A C 1
ATOM 742 O O . ASP A 1 90 ? -5.636 -12.781 -2.477 1.00 91.75 90 ASP A O 1
ATOM 746 N N . GLN A 1 91 ? -4.007 -11.381 -3.121 1.00 90.62 91 GLN A N 1
ATOM 747 C CA . GLN A 1 91 ? -4.087 -10.540 -1.923 1.00 90.62 91 GLN A CA 1
ATOM 748 C C . GLN A 1 91 ? -5.450 -9.848 -1.770 1.00 90.62 91 GLN A C 1
ATOM 750 O O . GLN A 1 91 ? -5.951 -9.734 -0.650 1.00 90.62 91 GLN A O 1
ATOM 755 N N . PHE A 1 92 ? -6.052 -9.366 -2.860 1.00 89.06 92 PHE A N 1
ATOM 756 C CA . PHE A 1 92 ? -7.401 -8.793 -2.818 1.00 89.06 92 PHE A CA 1
ATOM 757 C C . PHE A 1 92 ? -8.455 -9.835 -2.452 1.00 89.06 92 PHE A C 1
ATOM 759 O O . PHE A 1 92 ? -9.340 -9.535 -1.654 1.00 89.06 92 PHE A O 1
ATOM 766 N N . ALA A 1 93 ? -8.361 -11.044 -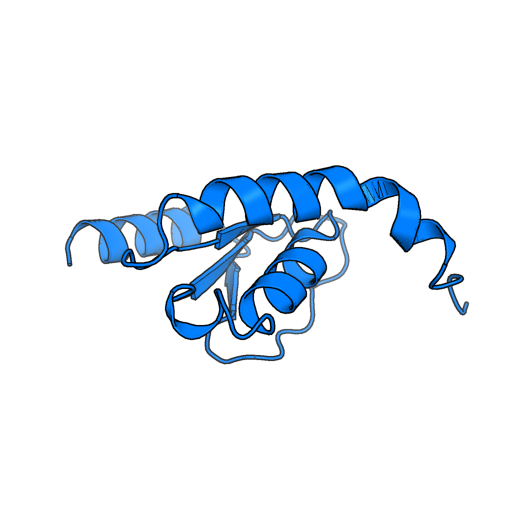3.009 1.00 90.44 93 ALA A N 1
ATOM 767 C CA . ALA A 1 93 ? -9.268 -12.134 -2.672 1.00 90.44 93 ALA A CA 1
ATOM 768 C C . ALA A 1 93 ? -9.167 -12.492 -1.184 1.00 90.44 93 ALA A C 1
ATOM 770 O O . ALA A 1 93 ? -10.187 -12.659 -0.527 1.00 90.44 93 ALA A O 1
ATOM 771 N N . GLU A 1 94 ? -7.957 -12.544 -0.627 1.00 89.88 94 GLU A N 1
ATOM 772 C CA . GLU A 1 94 ? -7.759 -12.752 0.809 1.00 89.88 94 GLU A CA 1
ATOM 773 C C . GLU A 1 94 ? -8.425 -11.644 1.639 1.00 89.88 94 GLU A C 1
ATOM 775 O O . GLU A 1 94 ? -9.134 -11.941 2.592 1.00 89.88 94 GLU A O 1
ATOM 780 N N . ILE A 1 95 ? -8.244 -10.374 1.260 1.00 88.31 95 ILE A N 1
ATOM 781 C CA . ILE A 1 95 ? -8.811 -9.225 1.986 1.00 88.31 95 ILE A CA 1
ATOM 782 C C . ILE A 1 95 ? -10.344 -9.228 1.956 1.00 88.31 95 ILE A C 1
ATOM 784 O O . ILE A 1 95 ? -10.966 -8.877 2.952 1.00 88.31 95 ILE A O 1
ATOM 788 N N . LEU A 1 96 ? -10.954 -9.579 0.821 1.00 85.88 96 LEU A N 1
ATOM 789 C CA . LEU A 1 96 ? -12.412 -9.557 0.654 1.00 85.88 96 LEU A CA 1
ATOM 790 C C . LEU A 1 96 ? -13.123 -10.749 1.307 1.00 85.88 96 LEU A C 1
ATOM 792 O O . LEU A 1 96 ? -14.328 -10.678 1.525 1.00 85.88 96 LEU A O 1
ATOM 796 N N . ASN A 1 97 ? -12.398 -11.833 1.588 1.00 86.69 97 ASN A N 1
ATOM 797 C CA . ASN A 1 97 ? -12.935 -13.044 2.214 1.00 86.69 97 ASN A CA 1
ATOM 798 C C . ASN A 1 97 ? -12.728 -13.085 3.745 1.00 86.69 97 ASN A C 1
ATOM 800 O O . ASN A 1 97 ? -13.021 -14.111 4.359 1.00 86.69 97 ASN A O 1
ATOM 804 N N . GLN A 1 98 ? -12.200 -12.010 4.345 1.00 67.75 98 GLN A N 1
ATOM 805 C CA . GLN A 1 98 ? -12.075 -11.807 5.799 1.00 67.75 98 GLN A CA 1
ATOM 806 C C . GLN A 1 98 ? -13.291 -11.072 6.362 1.00 67.75 98 GLN A C 1
ATOM 808 O O . GLN A 1 98 ? -13.671 -11.396 7.510 1.00 67.75 98 GLN A O 1
#

Foldseek 3Di:
DPDPPPVVVPPCVVVLVVCVVVCVVVQPAQDEAEEEQQDCSVVSVVVQLPPPSCVVSHQAYEYEYDPPHDDDDDDDPRYDYHPDPVVVVVVVVVVVVD